Protein AF-A0A973D487-F1 (afdb_monomer)

Mean predicted aligned error: 3.0 Å

Foldseek 3Di:
DWAAQQPQVRPLDRDLVSLVQLVCVQVVNHDHGPDVNSQQQARPLDRHNVSSVQSCCVHPPVHDGGDPPPDHTDDDPDDDND

Secondary structure (DSSP, 8-state):
--B-TT-SS-SS--SHHHHHHHHHHHTTSSPPPSSGGGT-SS-SS--SHHHHHHHHHHHHH--PPPSSS-SS-B--SS----

Sequence (82 aa):
GIFIRGDVSCDGSVNLADVSAIAAYVAGAGAVPVVLDAADIDDDGVVHIGDAVLLANFLFSGGAPPAAPYPGAGTDPTPDGL

Radius of gyration: 11.07 Å; Cα contacts (8 Å, |Δi|>4): 161; chains: 1; bounding box: 30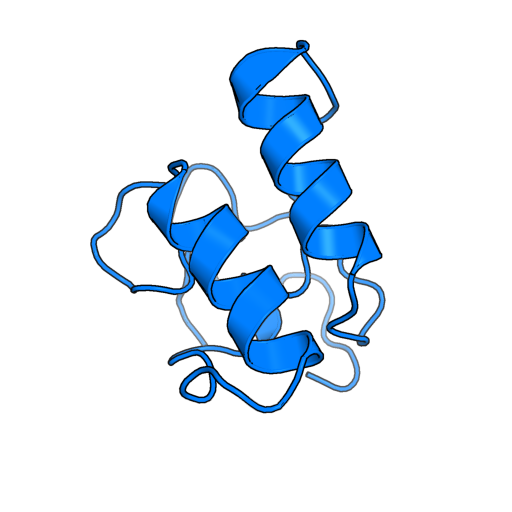×22×28 Å

Nearest PDB structures (foldseek):
  8x39-assembly1_B  TM=8.912E-01  e=2.340E-03  Acetivibrio thermocellus DSM 1313
  8x3a-assembly1_A  TM=8.844E-01  e=5.016E-03  Acetivibrio thermocellus DSM 1313
  2mte-assembly1_A  TM=9.005E-01  e=5.761E-03  Acetivibrio thermocellus
  6kge-assembly2_B  TM=8.821E-01  e=1.630E-02  Clostridium acetobutylicum ATCC 824
  3ul4-assembly1_B  TM=8.990E-01  e=3.041E-02  Acetivibrio thermocellus ATCC 27405

Structure (mmCIF, N/CA/C/O backbone):
data_AF-A0A973D487-F1
#
_entry.id   AF-A0A973D487-F1
#
loop_
_atom_site.group_PDB
_atom_site.id
_atom_site.type_symbol
_atom_site.label_atom_id
_atom_site.label_alt_id
_atom_site.label_comp_id
_atom_site.label_asym_id
_atom_site.label_entity_id
_atom_site.label_seq_id
_atom_site.pdbx_PDB_ins_code
_atom_site.Cartn_x
_atom_site.Cartn_y
_atom_site.Cartn_z
_atom_site.occupancy
_atom_site.B_iso_or_equiv
_atom_site.auth_seq_id
_atom_site.auth_comp_id
_atom_site.auth_asym_id
_atom_site.auth_atom_id
_atom_site.pdbx_PDB_model_num
ATOM 1 N N . GLY A 1 1 ? -7.669 -9.229 -9.322 1.00 79.44 1 GLY A N 1
ATOM 2 C CA . GLY A 1 1 ? -7.887 -10.604 -8.771 1.00 79.44 1 GLY A CA 1
ATOM 3 C C . GLY A 1 1 ? -8.891 -10.576 -7.620 1.00 79.44 1 GLY A C 1
ATOM 4 O O . GLY A 1 1 ? -9.640 -9.614 -7.568 1.00 79.44 1 GLY A O 1
ATOM 5 N N . ILE A 1 2 ? -8.940 -11.572 -6.715 1.00 91.56 2 ILE A N 1
ATOM 6 C CA . ILE A 1 2 ? -9.520 -11.382 -5.360 1.00 91.56 2 ILE A CA 1
ATOM 7 C C . ILE A 1 2 ? -8.352 -11.110 -4.407 1.00 91.56 2 ILE A C 1
ATOM 9 O O . ILE A 1 2 ? -7.440 -11.933 -4.354 1.00 91.56 2 ILE A O 1
ATOM 13 N N . PHE A 1 3 ? -8.376 -9.991 -3.684 1.00 95.12 3 PHE A N 1
ATOM 14 C CA . PHE A 1 3 ? -7.294 -9.555 -2.790 1.00 95.12 3 PHE A CA 1
ATOM 15 C C . PHE A 1 3 ? -7.818 -8.622 -1.688 1.00 95.12 3 PHE A C 1
ATOM 17 O O . PHE A 1 3 ? -8.973 -8.200 -1.739 1.00 95.12 3 PHE A O 1
ATOM 24 N N . ILE A 1 4 ? -6.977 -8.319 -0.696 1.00 97.38 4 ILE A N 1
ATOM 25 C CA . ILE A 1 4 ? -7.193 -7.237 0.274 1.00 97.38 4 ILE A CA 1
ATOM 26 C C . ILE A 1 4 ? -6.183 -6.137 -0.059 1.00 97.38 4 ILE A C 1
ATOM 28 O O . ILE A 1 4 ? -4.981 -6.401 -0.096 1.00 97.38 4 ILE A O 1
ATOM 32 N N . ARG A 1 5 ? -6.642 -4.910 -0.305 1.00 97.25 5 ARG A N 1
ATOM 33 C CA . ARG A 1 5 ? -5.755 -3.774 -0.568 1.00 97.25 5 ARG A CA 1
ATOM 34 C C . ARG A 1 5 ? -4.958 -3.452 0.693 1.00 97.25 5 ARG A C 1
ATOM 36 O O . ARG A 1 5 ? -5.527 -3.283 1.774 1.00 97.25 5 ARG A O 1
ATOM 43 N N . GLY A 1 6 ? -3.637 -3.433 0.557 1.00 96.94 6 GLY A N 1
ATOM 44 C CA . GLY A 1 6 ? -2.688 -3.351 1.664 1.00 96.94 6 GLY A CA 1
ATOM 45 C C . GLY A 1 6 ? -2.157 -4.691 2.184 1.00 96.94 6 GLY A C 1
ATOM 46 O O . GLY A 1 6 ? -1.253 -4.655 3.010 1.00 96.94 6 GLY A O 1
ATOM 47 N N . ASP A 1 7 ? -2.657 -5.847 1.728 1.00 97.19 7 ASP A N 1
ATOM 48 C CA . ASP A 1 7 ? -2.087 -7.174 2.037 1.00 97.19 7 ASP A CA 1
ATOM 49 C C . ASP A 1 7 ? -1.290 -7.693 0.831 1.00 97.19 7 ASP A C 1
ATOM 51 O O . ASP A 1 7 ? -1.745 -8.525 0.038 1.00 97.19 7 ASP A O 1
ATOM 55 N N . VAL A 1 8 ? -0.083 -7.159 0.659 1.00 94.94 8 VAL A N 1
ATOM 56 C CA . VAL A 1 8 ? 0.806 -7.529 -0.456 1.00 94.94 8 VAL A CA 1
ATOM 57 C C . VAL A 1 8 ? 1.443 -8.900 -0.271 1.00 94.94 8 VAL A C 1
ATOM 59 O O . VAL A 1 8 ? 1.876 -9.514 -1.253 1.00 94.94 8 VAL A O 1
ATOM 62 N N . SER A 1 9 ? 1.509 -9.383 0.971 1.00 91.50 9 SER A N 1
ATOM 63 C CA . SER A 1 9 ? 2.007 -10.722 1.285 1.00 91.50 9 SER A CA 1
ATOM 64 C C . SER A 1 9 ? 0.961 -11.828 1.077 1.00 91.50 9 SER A C 1
ATOM 66 O O . SER A 1 9 ? 1.337 -12.997 0.953 1.00 91.50 9 SER A O 1
ATOM 68 N N . CYS A 1 10 ? -0.321 -11.458 0.960 1.00 91.88 10 CYS A N 1
ATOM 69 C CA . CYS A 1 10 ? -1.474 -12.357 0.877 1.00 91.88 10 CYS A CA 1
ATOM 70 C C . CYS A 1 10 ? -1.602 -13.287 2.097 1.00 91.88 10 CYS A C 1
ATOM 72 O O . CYS A 1 10 ? -2.029 -14.441 1.961 1.00 91.88 10 CYS A O 1
ATOM 74 N N . ASP A 1 11 ? -1.220 -12.808 3.284 1.00 93.38 11 ASP A N 1
ATOM 75 C CA . ASP A 1 11 ? -1.323 -13.560 4.542 1.00 93.38 11 ASP A CA 1
ATOM 76 C C . ASP A 1 11 ? -2.653 -13.320 5.289 1.00 93.38 11 ASP A C 1
ATOM 78 O O . ASP A 1 11 ? -2.928 -13.944 6.322 1.00 93.38 11 ASP A O 1
ATOM 82 N N . GLY A 1 12 ? -3.514 -12.466 4.730 1.00 94.19 12 GLY A N 1
ATOM 83 C CA . GLY A 1 12 ? -4.811 -12.071 5.265 1.00 94.19 12 GLY A CA 1
ATOM 84 C C . GLY A 1 12 ? -4.746 -10.923 6.273 1.00 94.19 12 GLY A C 1
ATOM 85 O O . GLY A 1 12 ? -5.782 -10.588 6.854 1.00 94.19 12 GLY A O 1
ATOM 86 N N . SER A 1 13 ? -3.568 -10.340 6.521 1.00 95.81 13 SER A N 1
ATOM 87 C CA . SER A 1 13 ? -3.342 -9.341 7.566 1.00 95.81 13 SER A CA 1
ATOM 88 C C . SER A 1 13 ? -2.595 -8.119 7.042 1.00 95.81 13 SER A C 1
ATOM 90 O O . SER A 1 13 ? -1.390 -8.150 6.858 1.00 95.81 13 SER A O 1
ATOM 92 N N . VAL A 1 14 ? -3.278 -6.978 6.958 1.00 97.56 14 VAL A N 1
ATOM 93 C CA . VAL A 1 14 ? -2.643 -5.698 6.603 1.00 97.56 14 VAL A CA 1
ATOM 94 C C . VAL A 1 14 ? -1.807 -5.162 7.772 1.00 97.56 14 VAL A C 1
ATOM 96 O O . VAL A 1 14 ? -2.362 -4.768 8.805 1.00 97.56 14 VAL A O 1
ATOM 99 N N . ASN A 1 15 ? -0.478 -5.161 7.638 1.00 97.31 15 ASN A N 1
ATOM 100 C CA . ASN A 1 15 ? 0.447 -4.826 8.722 1.00 97.31 15 ASN A CA 1
ATOM 101 C C . ASN A 1 15 ? 1.774 -4.170 8.254 1.00 97.31 15 ASN A C 1
ATOM 103 O O . ASN A 1 15 ? 1.935 -3.744 7.114 1.00 97.31 15 ASN A O 1
ATOM 107 N N . LEU A 1 16 ? 2.742 -4.008 9.170 1.00 97.19 16 LEU A N 1
ATOM 108 C CA . LEU A 1 16 ? 4.027 -3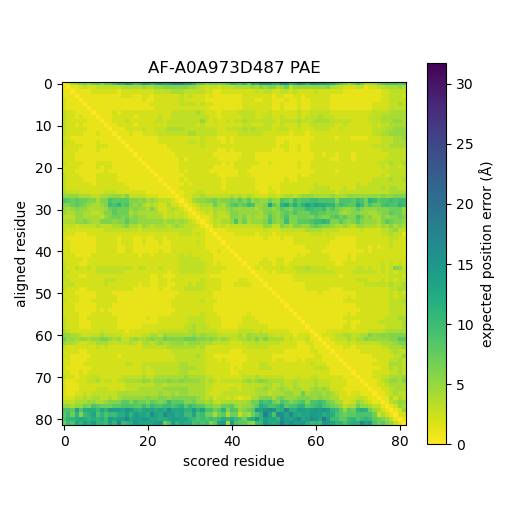.347 8.877 1.00 97.19 16 LEU A CA 1
ATOM 109 C C . LEU A 1 16 ? 4.881 -4.105 7.847 1.00 97.19 16 LEU A C 1
ATOM 111 O O . LEU A 1 16 ? 5.670 -3.486 7.130 1.00 97.19 16 LEU A O 1
ATOM 115 N N . ALA A 1 17 ? 4.756 -5.432 7.783 1.00 96.56 17 ALA A N 1
ATOM 116 C CA . ALA A 1 17 ? 5.457 -6.239 6.794 1.00 96.56 17 ALA A CA 1
ATOM 117 C C . ALA A 1 17 ? 5.056 -5.821 5.373 1.00 96.56 17 ALA A C 1
ATOM 119 O O . ALA A 1 17 ? 5.938 -5.672 4.526 1.00 96.56 17 ALA A O 1
ATOM 120 N N . ASP A 1 18 ? 3.779 -5.508 5.146 1.00 97.00 18 ASP A N 1
ATOM 121 C CA . ASP A 1 18 ? 3.270 -5.049 3.854 1.00 97.00 18 ASP A CA 1
ATOM 122 C C . ASP A 1 18 ? 3.860 -3.697 3.449 1.00 97.00 18 ASP A C 1
ATOM 124 O O . ASP A 1 18 ? 4.373 -3.544 2.340 1.00 97.00 18 ASP A O 1
ATOM 128 N N . VAL A 1 19 ? 3.923 -2.748 4.389 1.00 97.75 19 VAL A N 1
ATOM 129 C CA . VAL A 1 19 ? 4.601 -1.454 4.183 1.00 97.75 19 VAL A CA 1
ATOM 130 C C . VAL A 1 19 ? 6.046 -1.666 3.727 1.00 97.75 19 VAL A C 1
ATOM 132 O O . VAL A 1 19 ? 6.512 -1.044 2.768 1.00 97.75 19 VAL A O 1
ATOM 135 N N . SER A 1 20 ? 6.771 -2.553 4.414 1.00 96.56 20 SER A N 1
ATOM 136 C CA . SER A 1 20 ? 8.170 -2.834 4.089 1.00 96.56 20 SER A CA 1
ATOM 137 C C . SER A 1 20 ? 8.331 -3.531 2.736 1.00 96.56 20 SER A C 1
ATOM 139 O O . SER A 1 20 ? 9.293 -3.250 2.021 1.00 96.56 20 SER A O 1
ATOM 141 N N . ALA A 1 21 ? 7.377 -4.387 2.360 1.00 96.50 21 ALA A N 1
ATOM 142 C CA . ALA A 1 21 ? 7.371 -5.087 1.085 1.00 96.50 21 ALA A CA 1
ATOM 143 C C . ALA A 1 21 ? 7.155 -4.117 -0.087 1.00 96.50 21 ALA A C 1
ATOM 145 O O . ALA A 1 21 ? 7.927 -4.165 -1.046 1.00 96.50 21 ALA A O 1
ATOM 146 N N . ILE A 1 22 ? 6.198 -3.185 0.025 1.00 96.75 22 ILE A N 1
ATOM 147 C CA . ILE A 1 22 ? 5.971 -2.130 -0.980 1.00 96.75 22 ILE A CA 1
ATOM 148 C C . ILE A 1 22 ? 7.241 -1.287 -1.151 1.00 96.75 22 ILE A C 1
ATOM 150 O O . ILE A 1 22 ? 7.746 -1.131 -2.263 1.00 96.75 22 ILE A O 1
ATOM 154 N N . ALA A 1 23 ? 7.825 -0.803 -0.049 1.00 97.25 23 ALA A N 1
ATOM 155 C CA . ALA A 1 23 ? 9.035 0.017 -0.103 1.00 97.25 23 ALA A CA 1
ATOM 156 C C . ALA A 1 23 ? 10.234 -0.732 -0.719 1.00 97.25 23 ALA A C 1
ATOM 158 O O . ALA A 1 23 ? 10.980 -0.161 -1.517 1.00 97.25 23 ALA A O 1
ATOM 159 N N . ALA A 1 24 ? 10.418 -2.013 -0.379 1.00 96.62 24 ALA A N 1
ATOM 160 C CA . ALA A 1 24 ? 11.484 -2.839 -0.938 1.00 96.62 24 ALA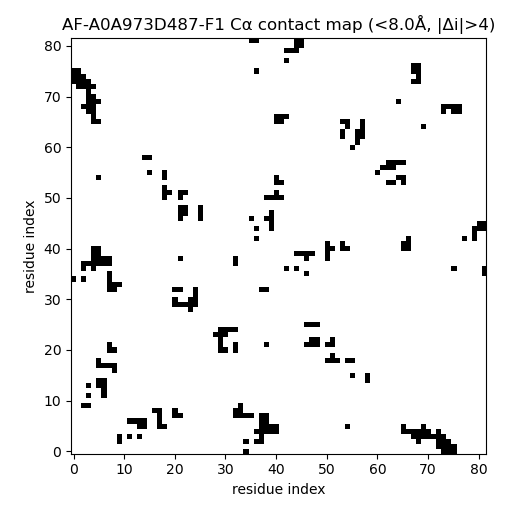 A CA 1
ATOM 161 C C . ALA A 1 24 ? 11.291 -3.088 -2.442 1.00 96.62 24 ALA A C 1
ATOM 163 O O . ALA A 1 24 ? 12.263 -3.006 -3.200 1.00 96.62 24 ALA A O 1
ATOM 164 N N . TYR A 1 25 ? 10.057 -3.363 -2.876 1.00 95.50 25 TYR A N 1
ATOM 165 C CA . TYR A 1 25 ? 9.708 -3.529 -4.287 1.00 95.50 25 TYR A CA 1
ATOM 166 C C . TYR A 1 25 ? 10.023 -2.263 -5.093 1.00 95.50 25 TYR A C 1
ATOM 168 O O . TYR A 1 25 ? 10.773 -2.326 -6.067 1.00 95.50 25 TYR A O 1
ATOM 176 N N . VAL A 1 26 ? 9.554 -1.102 -4.627 1.00 95.94 26 VAL A N 1
ATOM 177 C CA . VAL A 1 26 ? 9.792 0.199 -5.277 1.00 95.94 26 VAL A CA 1
ATOM 178 C C . VAL A 1 26 ? 11.285 0.545 -5.335 1.00 95.94 26 VAL A C 1
ATOM 180 O O . VAL A 1 26 ? 11.753 1.130 -6.309 1.00 95.94 26 VAL A O 1
ATOM 183 N N . ALA A 1 27 ? 12.065 0.143 -4.327 1.00 95.88 27 ALA A N 1
ATOM 184 C CA . ALA A 1 27 ? 13.518 0.318 -4.310 1.00 95.88 27 ALA A CA 1
ATOM 185 C C . ALA A 1 27 ? 14.284 -0.662 -5.228 1.00 95.88 27 ALA A C 1
ATOM 187 O O . ALA A 1 27 ? 15.510 -0.572 -5.323 1.00 95.88 27 ALA A O 1
ATOM 188 N N . GLY A 1 28 ? 13.603 -1.614 -5.875 1.00 94.56 28 GLY A N 1
ATOM 189 C CA . GLY A 1 28 ? 14.224 -2.647 -6.712 1.00 94.56 28 GLY A CA 1
ATOM 190 C C . GLY A 1 28 ? 14.984 -3.723 -5.926 1.00 94.56 28 GLY A C 1
ATOM 191 O O . GLY A 1 28 ? 15.805 -4.436 -6.501 1.00 94.56 28 GLY A O 1
ATOM 192 N N . ALA A 1 29 ? 14.742 -3.829 -4.616 1.00 91.69 29 ALA A N 1
ATOM 193 C CA . ALA A 1 29 ? 15.398 -4.783 -3.716 1.00 91.69 29 ALA A CA 1
ATOM 194 C C . ALA A 1 29 ? 14.448 -5.874 -3.184 1.00 91.69 29 ALA A C 1
ATOM 196 O O . ALA A 1 29 ? 14.902 -6.843 -2.574 1.00 91.69 29 ALA A O 1
ATOM 197 N N . GLY A 1 30 ? 13.139 -5.708 -3.383 1.00 85.69 30 GLY A N 1
ATOM 198 C CA . GLY A 1 30 ? 12.089 -6.628 -2.955 1.00 85.69 30 GLY A CA 1
ATOM 199 C C . GLY A 1 30 ? 11.579 -7.522 -4.081 1.00 85.69 30 GLY A C 1
ATOM 200 O O . GLY A 1 30 ? 11.793 -7.258 -5.264 1.00 85.69 30 GLY A O 1
ATOM 201 N N . ALA A 1 31 ? 10.881 -8.590 -3.699 1.00 87.81 31 ALA A N 1
ATOM 202 C CA . ALA A 1 31 ? 10.110 -9.385 -4.646 1.00 87.81 31 ALA A CA 1
ATOM 203 C C . ALA A 1 31 ? 8.913 -8.577 -5.166 1.00 87.81 31 ALA A C 1
ATOM 205 O O . ALA A 1 31 ? 8.390 -7.710 -4.467 1.00 87.81 31 ALA A O 1
ATOM 206 N N . VAL A 1 32 ? 8.473 -8.888 -6.385 1.00 86.81 32 VAL A N 1
ATOM 207 C CA . VAL A 1 32 ? 7.213 -8.356 -6.915 1.00 86.81 32 VAL A CA 1
ATOM 208 C C . VAL A 1 32 ? 6.068 -8.837 -6.012 1.00 86.8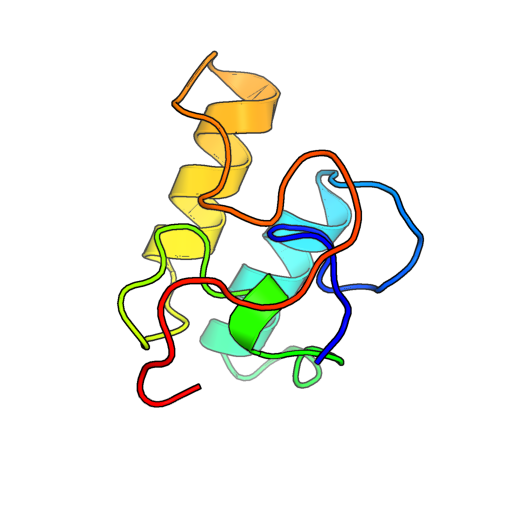1 32 VAL A C 1
ATOM 210 O O . VAL A 1 32 ? 6.033 -10.038 -5.715 1.00 86.81 32 VAL A O 1
ATOM 213 N N . PRO A 1 33 ? 5.156 -7.947 -5.569 1.00 82.50 33 PRO A N 1
ATOM 214 C CA . PRO A 1 33 ? 3.943 -8.338 -4.861 1.00 82.50 33 PRO A CA 1
ATOM 215 C C . PRO A 1 33 ? 3.181 -9.452 -5.580 1.00 82.50 33 PRO A C 1
ATOM 217 O O . PRO A 1 33 ? 3.162 -9.511 -6.810 1.00 82.50 33 PRO A O 1
ATOM 220 N N . VAL A 1 34 ? 2.522 -10.324 -4.813 1.00 80.50 34 VAL A N 1
ATOM 221 C CA . VAL A 1 34 ? 1.715 -11.417 -5.385 1.00 80.50 34 VAL A CA 1
ATOM 222 C C . VAL A 1 34 ? 0.557 -10.855 -6.215 1.00 80.50 34 VAL A C 1
ATOM 224 O O . VAL A 1 34 ? 0.225 -11.398 -7.268 1.00 80.50 34 VAL A O 1
ATOM 227 N N . VAL A 1 35 ? -0.024 -9.749 -5.745 1.00 89.06 35 VAL A N 1
ATOM 228 C CA . VAL A 1 35 ? -1.045 -8.960 -6.432 1.00 89.06 35 VAL A CA 1
ATOM 229 C C . VAL A 1 35 ? -0.578 -7.509 -6.426 1.00 89.06 35 VAL A C 1
ATOM 231 O O . VAL A 1 35 ? -0.376 -6.943 -5.353 1.00 89.06 35 VAL A O 1
ATOM 234 N N . LEU A 1 36 ? -0.372 -6.920 -7.605 1.00 92.12 36 LEU A N 1
ATOM 235 C CA . LEU A 1 36 ? 0.071 -5.527 -7.713 1.00 92.12 36 LEU A CA 1
ATOM 236 C C . LEU A 1 36 ? -1.009 -4.552 -7.222 1.00 92.12 36 LEU A C 1
ATOM 238 O O . LEU A 1 36 ? -0.661 -3.638 -6.485 1.00 92.12 36 LEU A O 1
ATOM 242 N N . ASP A 1 37 ? -2.292 -4.836 -7.466 1.00 93.00 37 ASP A N 1
ATOM 243 C CA . ASP A 1 37 ? -3.428 -4.062 -6.924 1.00 93.00 37 ASP A CA 1
ATOM 244 C C . ASP A 1 37 ? -3.432 -4.001 -5.391 1.00 93.00 37 ASP A C 1
ATOM 246 O O . ASP A 1 37 ? -3.952 -3.067 -4.792 1.00 93.00 37 ASP A O 1
ATOM 250 N N . ALA A 1 38 ? -2.865 -5.006 -4.712 1.00 96.12 38 ALA A N 1
ATOM 251 C CA . ALA A 1 38 ? -2.770 -4.980 -3.255 1.00 96.12 38 ALA A CA 1
ATOM 252 C C . ALA A 1 38 ? -1.704 -3.989 -2.758 1.00 96.12 38 ALA A C 1
ATOM 254 O O . ALA A 1 38 ? -1.746 -3.590 -1.593 1.00 96.12 38 ALA A O 1
ATOM 255 N N . ALA A 1 39 ? -0.752 -3.626 -3.622 1.00 96.75 39 ALA A N 1
ATOM 256 C CA . ALA A 1 39 ? 0.348 -2.707 -3.350 1.00 96.75 39 ALA A CA 1
ATOM 257 C C . ALA A 1 39 ? 0.031 -1.253 -3.718 1.00 96.75 39 ALA A C 1
ATOM 259 O O . ALA A 1 39 ? 0.719 -0.368 -3.221 1.00 96.75 39 ALA A O 1
ATOM 260 N N . ASP A 1 40 ? -0.959 -1.034 -4.581 1.00 96.88 40 ASP A N 1
ATOM 261 C CA . ASP A 1 40 ? -1.503 0.275 -4.937 1.00 96.88 40 ASP A CA 1
ATOM 262 C C . ASP A 1 40 ? -2.582 0.642 -3.910 1.00 96.88 40 ASP A C 1
ATOM 264 O O . ASP A 1 40 ? -3.661 0.054 -3.879 1.00 96.88 40 ASP A O 1
ATOM 268 N N . ILE A 1 41 ? -2.258 1.525 -2.974 1.00 97.88 41 ILE A N 1
ATOM 269 C CA . ILE A 1 41 ? -3.051 1.758 -1.762 1.00 97.88 41 ILE A CA 1
ATOM 270 C C . ILE A 1 41 ? -4.166 2.770 -2.002 1.00 97.88 41 ILE A C 1
ATOM 272 O O . ILE A 1 41 ? -5.229 2.650 -1.375 1.00 97.88 41 I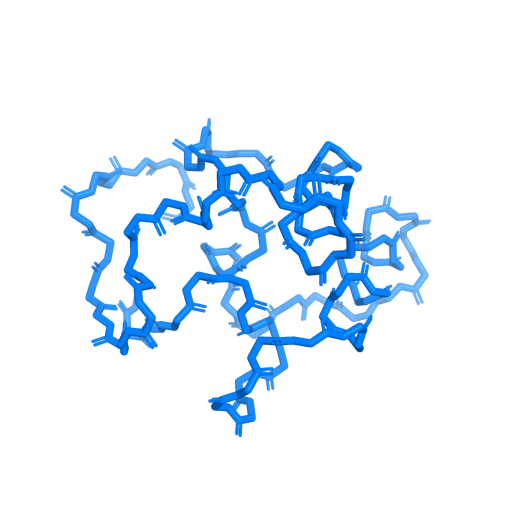LE A O 1
ATOM 276 N N . ASP A 1 42 ? -3.935 3.749 -2.872 1.00 97.06 42 ASP A N 1
ATOM 277 C CA . ASP A 1 42 ? -4.912 4.764 -3.264 1.00 97.06 42 ASP A CA 1
ATOM 278 C C . ASP A 1 42 ? -5.631 4.483 -4.588 1.00 97.06 42 ASP A C 1
ATOM 280 O O . ASP A 1 42 ? -6.575 5.218 -4.886 1.00 97.06 42 ASP A O 1
ATOM 284 N N . ASP A 1 43 ? -5.310 3.375 -5.263 1.00 96.25 43 ASP A N 1
ATOM 285 C CA . ASP A 1 43 ? -5.973 2.909 -6.489 1.00 96.25 43 ASP A CA 1
ATOM 286 C C . ASP A 1 43 ? -5.801 3.894 -7.651 1.00 96.25 43 ASP A C 1
ATOM 288 O O . ASP A 1 43 ? -6.773 4.356 -8.260 1.00 96.25 43 ASP A O 1
ATOM 292 N N . ASP A 1 44 ? -4.550 4.306 -7.873 1.00 95.19 44 ASP A N 1
ATOM 293 C CA . ASP A 1 44 ? -4.175 5.265 -8.916 1.00 95.19 44 ASP A CA 1
ATOM 294 C C . ASP A 1 44 ? -3.508 4.621 -10.150 1.00 95.19 44 ASP A C 1
ATOM 296 O O . ASP A 1 44 ? -3.198 5.311 -11.135 1.00 95.19 44 ASP A O 1
ATOM 300 N N . GLY A 1 45 ? -3.331 3.301 -10.120 1.00 94.56 45 GLY A N 1
ATOM 301 C CA . GLY A 1 45 ? -2.732 2.475 -11.158 1.00 94.56 45 GLY A CA 1
ATOM 302 C C . GLY A 1 45 ? -1.204 2.457 -11.118 1.00 94.56 45 GLY A C 1
ATOM 303 O O . GLY A 1 45 ? -0.572 1.995 -12.081 1.00 94.56 45 GLY A O 1
ATOM 304 N N . VAL A 1 46 ? -0.571 2.989 -10.064 1.00 94.88 46 VAL A N 1
ATOM 305 C CA . VAL A 1 46 ? 0.887 3.116 -9.961 1.00 94.88 46 VAL A CA 1
ATOM 306 C C . VAL A 1 46 ? 1.404 2.750 -8.570 1.00 94.88 46 VAL A C 1
ATOM 308 O O . VAL A 1 46 ? 1.432 3.548 -7.645 1.00 94.88 46 VAL A O 1
ATOM 311 N N . VAL A 1 47 ? 2.046 1.584 -8.470 1.00 96.12 47 VAL A N 1
ATOM 312 C CA . VAL A 1 47 ? 2.781 1.212 -7.251 1.00 96.12 47 VAL A CA 1
ATOM 313 C C . VAL A 1 47 ? 4.073 2.028 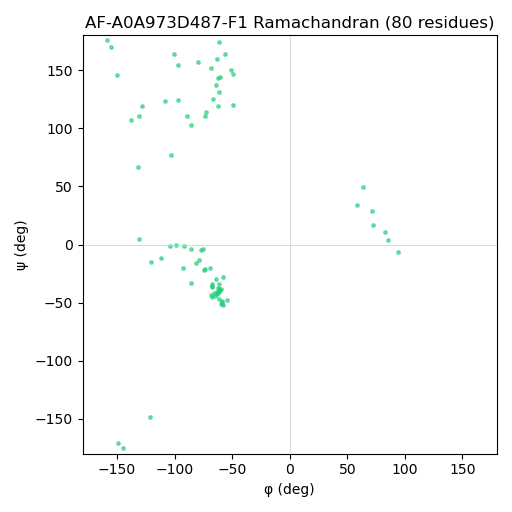-7.118 1.00 96.12 47 VAL A C 1
ATOM 315 O O . VAL A 1 47 ? 5.034 1.857 -7.880 1.00 96.12 47 VAL A O 1
ATOM 318 N N . HIS A 1 48 ? 4.132 2.879 -6.102 1.00 96.31 48 HIS A N 1
ATOM 319 C CA . HIS A 1 48 ? 5.243 3.771 -5.795 1.00 96.31 48 HIS A CA 1
ATOM 320 C C . HIS A 1 48 ? 5.459 3.957 -4.282 1.00 96.31 48 HIS A C 1
ATOM 322 O O . HIS A 1 48 ? 4.868 3.296 -3.435 1.00 96.31 48 HIS A O 1
ATOM 328 N N . ILE A 1 49 ? 6.393 4.831 -3.889 1.00 97.25 49 ILE A N 1
ATOM 329 C CA . ILE A 1 49 ? 6.717 5.010 -2.462 1.00 97.25 49 ILE A CA 1
ATOM 330 C C . ILE A 1 49 ? 5.580 5.687 -1.678 1.00 97.25 49 ILE A C 1
ATOM 332 O O . ILE A 1 49 ? 5.533 5.572 -0.453 1.00 97.25 49 ILE A O 1
ATOM 336 N N . GLY A 1 50 ? 4.674 6.386 -2.373 1.00 98.12 50 GLY A N 1
ATOM 337 C CA . GLY A 1 50 ? 3.490 6.999 -1.774 1.00 98.12 50 GLY A CA 1
ATOM 338 C C . GLY A 1 50 ? 2.587 5.963 -1.111 1.00 98.12 50 GLY A C 1
ATOM 339 O O . GLY A 1 50 ? 2.151 6.184 0.016 1.00 98.12 50 GLY A O 1
ATOM 340 N N . ASP A 1 51 ? 2.440 4.789 -1.721 1.00 98.25 51 ASP A N 1
ATOM 341 C CA . ASP A 1 51 ? 1.651 3.669 -1.203 1.00 98.25 51 ASP A CA 1
ATOM 342 C C . ASP A 1 51 ? 2.125 3.195 0.165 1.00 98.25 51 ASP A C 1
ATOM 344 O O . ASP A 1 51 ? 1.353 3.086 1.119 1.00 98.25 51 ASP A O 1
ATOM 348 N N . ALA A 1 52 ? 3.438 2.993 0.302 1.00 97.94 52 ALA A N 1
ATOM 349 C CA . ALA A 1 52 ? 4.034 2.600 1.573 1.00 97.94 52 ALA A CA 1
ATOM 350 C C . ALA A 1 52 ? 3.790 3.666 2.657 1.00 97.94 52 ALA A C 1
ATOM 352 O O . ALA A 1 52 ? 3.523 3.336 3.815 1.00 97.94 52 ALA A O 1
ATOM 353 N N . VAL A 1 53 ? 3.855 4.950 2.289 1.00 98.31 53 VAL A N 1
ATOM 354 C CA . VAL A 1 53 ? 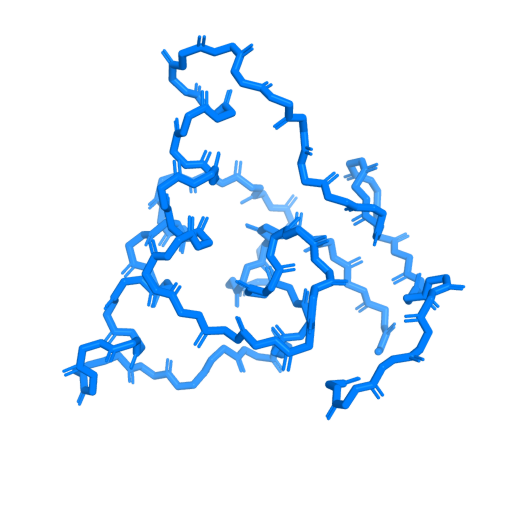3.588 6.068 3.205 1.00 98.31 53 VAL A CA 1
ATOM 355 C C . VAL A 1 53 ? 2.112 6.120 3.603 1.00 98.31 53 VAL A C 1
ATOM 357 O O . VAL A 1 53 ? 1.820 6.293 4.789 1.00 98.31 53 VAL A O 1
ATOM 360 N N . LEU A 1 54 ? 1.187 5.944 2.658 1.00 98.56 54 LEU A N 1
ATOM 361 C CA . LEU A 1 54 ? -0.255 5.913 2.916 1.00 98.56 54 LEU A CA 1
ATOM 362 C C . LEU A 1 54 ? -0.624 4.760 3.849 1.00 98.56 54 LEU A C 1
ATOM 364 O O . LEU A 1 54 ? -1.292 4.980 4.863 1.00 98.56 54 LEU A O 1
ATOM 368 N N . LEU A 1 55 ? -0.110 3.560 3.572 1.00 98.31 55 LEU A N 1
ATOM 369 C CA . LEU A 1 55 ? -0.356 2.385 4.398 1.00 98.31 55 LEU A CA 1
ATOM 370 C C . LEU A 1 55 ? 0.216 2.549 5.814 1.00 98.31 55 LEU A C 1
ATOM 372 O O . LEU A 1 55 ? -0.461 2.254 6.800 1.00 98.31 55 LEU A O 1
ATOM 376 N N . ALA A 1 56 ? 1.428 3.093 5.949 1.00 98.38 56 ALA A N 1
ATOM 377 C CA . ALA A 1 56 ? 2.001 3.401 7.259 1.00 98.38 56 ALA A CA 1
ATOM 378 C C . ALA A 1 56 ? 1.181 4.461 8.019 1.00 98.38 56 ALA A C 1
ATOM 380 O O . ALA A 1 56 ? 0.967 4.338 9.228 1.00 98.38 56 ALA A O 1
ATOM 381 N N . ASN A 1 57 ? 0.699 5.495 7.324 1.00 98.44 57 ASN A N 1
ATOM 382 C CA . ASN A 1 57 ? -0.132 6.541 7.916 1.00 98.44 57 ASN A CA 1
ATOM 383 C C . ASN A 1 57 ? -1.461 5.973 8.441 1.00 98.44 57 ASN A C 1
ATOM 385 O O . ASN A 1 57 ? -1.877 6.305 9.554 1.00 98.44 57 ASN A O 1
ATOM 389 N N . PHE A 1 58 ? -2.096 5.072 7.688 1.00 98.25 58 PHE A N 1
ATOM 390 C CA . PHE A 1 58 ? -3.270 4.328 8.143 1.00 98.25 58 PHE A CA 1
ATOM 391 C C . PHE A 1 58 ? -2.978 3.521 9.418 1.00 98.25 58 PHE A C 1
ATOM 393 O O . PHE A 1 58 ? -3.675 3.679 10.422 1.00 98.25 58 PHE A O 1
ATOM 400 N N . LEU A 1 59 ? -1.909 2.717 9.412 1.00 97.75 59 LEU A N 1
ATOM 401 C CA . LEU A 1 59 ? -1.577 1.800 10.508 1.00 97.75 59 LEU A CA 1
ATOM 402 C C . LEU A 1 59 ? -1.168 2.504 11.810 1.00 97.75 59 LEU A C 1
ATOM 404 O O . LEU A 1 59 ? -1.471 2.009 12.896 1.00 97.75 59 LEU A O 1
ATOM 408 N N . PHE A 1 60 ? -0.463 3.636 11.723 1.00 97.50 60 PHE A N 1
ATOM 409 C CA . PHE A 1 60 ? 0.201 4.235 12.890 1.00 97.50 60 PHE A CA 1
ATOM 410 C C . PHE A 1 60 ? -0.259 5.647 13.240 1.00 97.50 60 PHE A C 1
ATOM 412 O O . PHE A 1 60 ? 0.069 6.135 14.320 1.00 97.50 60 PHE A O 1
ATOM 419 N N . SER A 1 61 ? -0.965 6.334 12.344 1.00 96.88 61 SER A N 1
ATOM 420 C CA . SER A 1 61 ? -1.282 7.764 12.491 1.00 96.88 61 SER A CA 1
ATOM 421 C C . SER A 1 61 ? -2.759 8.096 12.261 1.00 96.88 61 SER A C 1
ATOM 423 O O . SER A 1 61 ? -3.137 9.264 12.329 1.00 96.88 61 SER A O 1
ATOM 425 N N . GLY A 1 62 ? -3.613 7.086 12.053 1.00 94.31 62 GLY A N 1
ATOM 426 C CA . GLY A 1 62 ? -5.049 7.288 11.845 1.00 94.31 62 GLY A CA 1
ATOM 427 C C . GLY A 1 62 ? -5.376 7.914 10.489 1.00 94.31 62 GLY A C 1
ATOM 428 O O . GLY A 1 62 ? -6.366 8.636 10.374 1.00 94.31 62 GLY A O 1
ATOM 429 N N . GLY A 1 63 ? -4.528 7.671 9.484 1.00 96.44 63 GLY A N 1
ATOM 430 C CA . GLY A 1 63 ? -4.794 8.034 8.095 1.00 96.44 63 GLY A CA 1
ATOM 431 C C . GLY A 1 63 ? -6.037 7.343 7.523 1.00 96.44 63 GLY A C 1
ATOM 432 O O . GLY A 1 63 ? -6.651 6.489 8.163 1.00 96.44 63 GLY A O 1
ATOM 433 N N . ALA A 1 64 ? -6.409 7.718 6.298 1.00 97.31 64 ALA A N 1
ATOM 434 C CA . ALA A 1 64 ? -7.492 7.050 5.581 1.00 97.31 64 ALA A CA 1
ATOM 435 C C . ALA A 1 64 ? -7.165 5.556 5.372 1.00 97.31 64 ALA A C 1
ATOM 437 O O . ALA A 1 64 ? -5.996 5.231 5.165 1.00 97.31 64 ALA A O 1
ATOM 438 N N . PRO A 1 65 ? -8.161 4.653 5.437 1.00 97.69 65 PRO A N 1
ATOM 439 C CA . PRO A 1 65 ? -7.946 3.252 5.088 1.00 97.69 65 PRO A CA 1
ATOM 440 C C . PRO A 1 65 ? -7.554 3.106 3.610 1.00 97.69 65 PRO A C 1
ATOM 442 O O . PRO A 1 65 ? -7.874 4.003 2.823 1.00 97.69 65 PRO A O 1
ATOM 445 N N . PRO A 1 66 ? -6.922 1.978 3.224 1.00 97.81 66 PRO A N 1
ATOM 446 C CA . PRO A 1 66 ? -6.717 1.641 1.820 1.00 97.81 66 PRO A CA 1
ATOM 447 C C . PRO A 1 66 ? -8.021 1.735 1.023 1.00 97.81 66 PRO A C 1
ATOM 449 O O . PRO A 1 66 ? -9.110 1.497 1.568 1.00 97.81 66 PRO A O 1
ATOM 452 N N . ALA A 1 67 ? -7.909 2.054 -0.266 1.00 97.25 67 ALA A N 1
ATOM 453 C CA . ALA A 1 67 ? -9.040 1.986 -1.178 1.00 97.25 67 ALA A CA 1
ATOM 454 C C . ALA A 1 67 ? -9.658 0.571 -1.191 1.00 97.25 67 ALA A C 1
ATOM 456 O O . ALA A 1 67 ? -9.087 -0.415 -0.715 1.00 97.25 67 ALA A O 1
ATOM 457 N N . ALA A 1 68 ? -10.879 0.452 -1.707 1.00 96.12 68 ALA A N 1
ATOM 458 C CA . ALA A 1 68 ? -11.497 -0.861 -1.827 1.00 96.12 68 ALA A CA 1
ATOM 459 C C . ALA A 1 68 ? -10.657 -1.752 -2.771 1.00 96.12 68 ALA A C 1
ATOM 461 O O . ALA A 1 68 ? -10.125 -1.249 -3.758 1.00 96.12 68 ALA A O 1
ATOM 462 N N . PRO A 1 69 ? -10.525 -3.063 -2.512 1.00 95.25 69 PRO A N 1
ATOM 463 C CA . PRO A 1 69 ? -11.174 -3.848 -1.462 1.00 95.25 69 PRO A CA 1
ATOM 464 C C . PRO A 1 69 ? -10.389 -3.900 -0.131 1.00 95.25 69 PRO A C 1
ATOM 466 O O . PRO A 1 69 ? -9.378 -4.579 -0.011 1.00 95.25 69 PRO A O 1
ATOM 469 N N . TYR A 1 70 ? -10.907 -3.247 0.913 1.00 96.75 70 TYR A N 1
ATOM 470 C CA . TYR A 1 70 ? -10.434 -3.321 2.304 1.00 96.75 70 TYR A CA 1
ATOM 471 C C . TYR A 1 70 ? -11.637 -3.090 3.245 1.00 96.75 70 TYR A C 1
ATOM 473 O O . TYR A 1 70 ? -12.537 -2.326 2.883 1.00 96.75 70 TYR A O 1
ATOM 481 N N . PRO A 1 71 ? -11.734 -3.722 4.438 1.00 96.00 71 PRO A N 1
ATOM 482 C CA . PRO A 1 71 ? -10.801 -4.674 5.062 1.00 96.00 71 PRO A CA 1
ATOM 483 C C . PRO A 1 71 ? -10.999 -6.134 4.635 1.00 96.00 71 PRO A C 1
ATOM 485 O O . PRO A 1 71 ? -10.276 -7.015 5.088 1.00 96.00 71 PRO A O 1
ATOM 488 N N . GLY A 1 72 ? -12.021 -6.413 3.828 1.00 95.62 72 GLY A N 1
ATOM 489 C CA . GLY A 1 72 ? -12.316 -7.754 3.335 1.00 95.62 72 GLY A CA 1
ATOM 490 C C . GLY A 1 72 ? -11.740 -7.982 1.947 1.00 95.62 72 GLY A C 1
ATOM 491 O O . GLY A 1 72 ? -11.593 -7.040 1.172 1.00 95.62 72 GLY A O 1
ATOM 492 N N . ALA A 1 73 ? -11.477 -9.249 1.630 1.00 95.88 73 ALA A N 1
ATOM 493 C CA . ALA A 1 73 ? -11.055 -9.620 0.293 1.00 95.88 73 ALA A CA 1
ATOM 494 C C . ALA A 1 73 ? -12.171 -9.333 -0.721 1.00 95.88 73 ALA A C 1
ATOM 496 O O . ALA A 1 73 ? -13.343 -9.635 -0.472 1.00 95.88 73 ALA A O 1
ATOM 497 N N . GLY A 1 74 ? -11.807 -8.786 -1.873 1.00 95.25 74 GLY A N 1
ATOM 498 C CA . GLY A 1 74 ? -12.745 -8.441 -2.931 1.00 95.25 74 GLY A CA 1
ATOM 499 C C . GLY A 1 74 ? -12.063 -8.326 -4.284 1.00 95.25 74 GLY A C 1
ATOM 500 O O . GLY A 1 74 ? -10.851 -8.492 -4.403 1.00 95.25 74 GLY A O 1
ATOM 501 N N . THR A 1 75 ? -12.867 -8.088 -5.314 1.00 93.75 75 THR A N 1
ATOM 502 C CA . THR A 1 75 ? -12.362 -7.651 -6.615 1.00 93.75 75 THR A CA 1
ATOM 503 C C . THR A 1 75 ? -12.066 -6.164 -6.572 1.00 93.75 75 THR A C 1
ATOM 505 O O . THR A 1 75 ? -12.688 -5.442 -5.791 1.00 93.75 75 THR A O 1
ATOM 508 N N . ASP A 1 76 ? -11.190 -5.711 -7.457 1.00 90.38 76 ASP A N 1
ATOM 509 C CA . ASP A 1 76 ? -11.044 -4.290 -7.729 1.00 90.38 76 ASP A CA 1
ATOM 510 C C . ASP A 1 76 ? -12.369 -3.721 -8.301 1.00 90.38 76 ASP A C 1
ATOM 512 O O . ASP A 1 76 ? -12.879 -4.238 -9.307 1.00 90.38 76 ASP A O 1
ATOM 516 N N . PRO A 1 77 ? -13.009 -2.744 -7.626 1.00 85.94 77 PRO A N 1
ATOM 517 C CA . PRO A 1 77 ? -14.224 -2.104 -8.119 1.00 85.94 77 PRO A CA 1
ATOM 518 C C . PRO A 1 77 ? -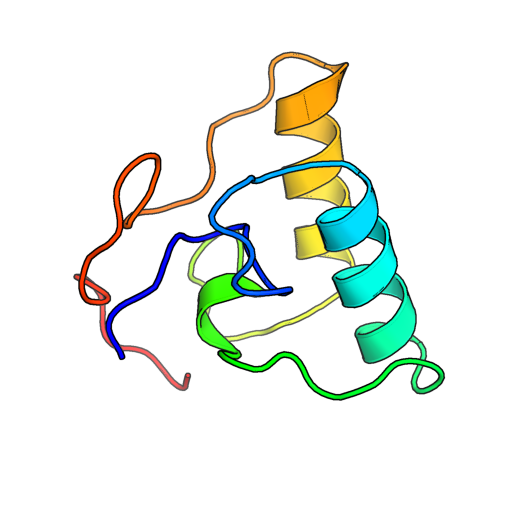13.961 -1.050 -9.204 1.00 85.94 77 PRO A C 1
ATOM 520 O O . PRO A 1 77 ? -14.922 -0.625 -9.859 1.00 85.94 77 PRO A O 1
ATOM 523 N N . THR A 1 78 ? -12.711 -0.636 -9.396 1.00 85.69 78 THR A N 1
ATOM 524 C CA . THR A 1 78 ? -12.297 0.475 -10.257 1.00 85.69 78 THR A CA 1
ATOM 525 C C . THR A 1 78 ? -11.134 0.063 -11.167 1.00 85.69 78 THR A C 1
ATOM 527 O O . THR A 1 78 ? -10.071 0.657 -11.081 1.00 85.69 78 THR A O 1
ATOM 530 N N . PRO A 1 79 ? -11.368 -0.868 -12.125 1.00 76.19 79 PRO A N 1
ATOM 531 C CA . PRO A 1 79 ? -10.320 -1.404 -12.994 1.00 76.19 79 PRO A CA 1
ATOM 532 C C . PRO A 1 79 ? -9.470 -0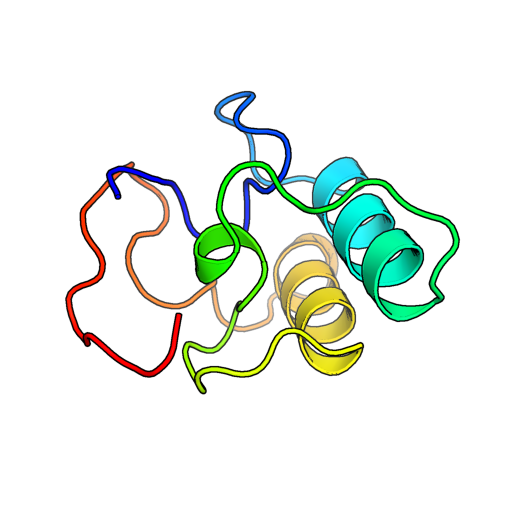.317 -13.642 1.00 76.19 79 PRO A C 1
ATOM 534 O O . PRO A 1 79 ? -9.992 0.495 -14.421 1.00 76.19 79 PRO A O 1
ATOM 537 N N . ASP A 1 80 ? -8.173 -0.355 -13.369 1.00 78.69 80 ASP A N 1
ATOM 538 C CA . ASP A 1 80 ? -7.186 0.548 -13.938 1.00 78.69 80 ASP A CA 1
ATOM 539 C C . ASP A 1 80 ? -6.083 -0.215 -14.701 1.00 78.69 80 ASP A C 1
ATOM 541 O O . ASP A 1 80 ? -6.365 -1.179 -15.420 1.00 78.69 80 ASP A O 1
ATOM 545 N N . GLY A 1 81 ? -4.859 0.312 -14.712 1.00 76.25 81 GLY A N 1
ATOM 546 C CA . GLY A 1 81 ? -3.729 -0.299 -15.407 1.00 76.25 81 GLY A CA 1
ATOM 547 C C . GLY A 1 81 ? -3.116 -1.503 -14.687 1.00 76.25 81 GLY A C 1
ATOM 548 O O . GLY A 1 81 ? -2.200 -2.107 -15.264 1.00 76.25 81 GLY A O 1
ATOM 549 N N . LEU A 1 82 ? -3.580 -1.822 -13.477 1.00 69.94 82 LEU A N 1
ATOM 550 C CA . LEU A 1 82 ? -3.109 -2.914 -12.628 1.00 69.94 82 LEU A CA 1
ATOM 551 C C . LEU A 1 82 ? -4.128 -4.071 -12.544 1.00 69.94 82 LEU A C 1
ATOM 553 O O . LEU A 1 82 ? -5.354 -3.838 -12.664 1.00 69.94 82 LEU A O 1
#

pLDDT: mean 93.84, std 5.88, range [69.94, 98.56]

Solvent-accessible surface area (backbone atoms only — not comparable to full-atom values): 4636 Å² total; per-residue (Å²): 113,80,42,29,28,39,26,28,79,70,80,85,60,72,49,71,67,29,30,51,44,40,42,28,31,64,70,72,76,38,66,80,54,84,43,60,56,15,43,23,27,78,69,80,56,63,73,41,65,64,26,25,51,47,51,45,32,28,76,76,67,74,41,70,73,50,37,74,21,48,94,50,74,31,54,66,85,70,86,61,83,95